Protein AF-A0A351DQ99-F1 (afdb_monomer)

Radius of gyration: 12.72 Å; Cα contacts (8 Å, |Δi|>4): 61; chains: 1; bounding box: 29×16×40 Å

Nearest PDB structures (foldseek):
  2pfs-assembly1_A-2  TM=7.373E-01  e=4.661E+00  Nitrosomonas europaea ATCC 19718

Secondary structure (DSSP, 8-state):
--STHHHH-HHHHHHHHHHHHHHHHTTT-S-EEES-HHHHHHHHTT-SS-EEEHHHHHHHHH-

Foldseek 3Di:
DLPPCCVPPVVVLVVVLQVVQVVVVVVVDQEAEDCDVSCQVSNVVPHPRHYDYVVVVVVVVPD

pLDDT: mean 93.79, std 6.23, range [70.06, 98.25]

Structure (mmCIF, N/CA/C/O backbone):
data_AF-A0A351DQ99-F1
#
_entry.id   AF-A0A351DQ99-F1
#
loop_
_atom_site.group_PDB
_atom_site.id
_atom_site.type_symbol
_atom_site.label_atom_id
_atom_site.label_alt_id
_atom_site.label_comp_id
_atom_site.label_asym_id
_atom_site.label_entity_id
_atom_site.label_seq_id
_atom_site.pdbx_PDB_ins_code
_atom_site.Cartn_x
_atom_site.Cartn_y
_atom_site.Cartn_z
_atom_site.occupancy
_atom_site.B_iso_or_equiv
_atom_site.auth_seq_id
_atom_site.auth_comp_id
_atom_site.auth_asym_id
_atom_site.auth_atom_id
_atom_site.pdbx_PDB_model_num
ATOM 1 N N . SER A 1 1 ? 6.537 -3.470 -8.419 1.00 70.06 1 SER A N 1
ATOM 2 C CA . SER A 1 1 ? 7.111 -4.273 -7.316 1.00 70.06 1 SER A CA 1
ATOM 3 C C . SER A 1 1 ? 8.455 -3.717 -6.899 1.00 70.06 1 SER A C 1
ATOM 5 O O . SER A 1 1 ? 9.256 -3.474 -7.785 1.00 70.06 1 SER A O 1
ATOM 7 N N . ALA A 1 2 ? 8.752 -3.580 -5.605 1.00 70.12 2 ALA A N 1
ATOM 8 C CA . ALA A 1 2 ? 9.992 -2.956 -5.109 1.00 70.12 2 ALA A CA 1
ATOM 9 C C . ALA A 1 2 ? 11.316 -3.665 -5.483 1.00 70.12 2 ALA A C 1
ATOM 11 O O . ALA A 1 2 ? 12.370 -3.053 -5.390 1.00 70.12 2 ALA A O 1
ATOM 12 N N . GLY A 1 3 ? 11.280 -4.944 -5.879 1.00 80.44 3 GLY A N 1
ATOM 13 C CA . GLY A 1 3 ? 12.481 -5.737 -6.187 1.00 80.44 3 GLY A CA 1
ATOM 14 C C . GLY A 1 3 ? 13.127 -5.429 -7.546 1.00 80.44 3 GLY A C 1
ATOM 15 O O . GLY A 1 3 ? 12.833 -4.413 -8.169 1.00 80.44 3 GLY A O 1
ATOM 16 N N . THR A 1 4 ? 13.957 -6.351 -8.045 1.00 84.50 4 THR A N 1
ATOM 17 C CA . THR A 1 4 ? 14.792 -6.221 -9.260 1.00 84.50 4 THR A CA 1
ATOM 18 C C . THR A 1 4 ? 14.054 -5.687 -10.494 1.00 84.50 4 THR A C 1
ATOM 20 O O . THR A 1 4 ? 14.624 -4.936 -11.281 1.00 84.50 4 THR A O 1
ATOM 23 N N . TYR A 1 5 ? 12.759 -5.985 -10.634 1.00 82.56 5 TYR A N 1
ATOM 24 C CA . TYR A 1 5 ? 11.905 -5.431 -11.688 1.00 82.56 5 TYR A CA 1
ATOM 25 C C . TYR A 1 5 ? 11.805 -3.900 -11.678 1.00 82.56 5 TYR A C 1
ATOM 27 O O . TYR A 1 5 ? 11.679 -3.308 -12.740 1.00 82.56 5 TYR A O 1
ATOM 35 N N . SER A 1 6 ? 11.887 -3.233 -10.524 1.00 83.25 6 SER A N 1
ATOM 36 C CA . SER A 1 6 ? 11.905 -1.762 -10.476 1.00 83.25 6 SER A CA 1
ATOM 37 C C . SER A 1 6 ? 13.160 -1.154 -11.098 1.00 83.25 6 SER A C 1
ATOM 39 O O . SER A 1 6 ? 13.104 -0.009 -11.532 1.00 83.25 6 SER A O 1
ATOM 41 N N . ILE A 1 7 ? 14.253 -1.918 -11.176 1.00 87.75 7 ILE A N 1
ATOM 42 C CA . ILE A 1 7 ? 15.521 -1.483 -11.767 1.00 87.75 7 ILE A CA 1
ATOM 43 C C . ILE A 1 7 ? 15.609 -1.948 -13.222 1.00 87.75 7 ILE A C 1
ATOM 45 O O . ILE A 1 7 ? 15.833 -1.143 -14.117 1.00 87.75 7 ILE A O 1
ATOM 49 N N . LEU A 1 8 ? 15.400 -3.245 -13.467 1.00 94.69 8 LEU A N 1
ATOM 50 C CA . LEU A 1 8 ? 15.586 -3.840 -14.793 1.00 94.69 8 LEU A CA 1
ATOM 51 C C . LEU A 1 8 ? 14.399 -3.604 -15.735 1.00 9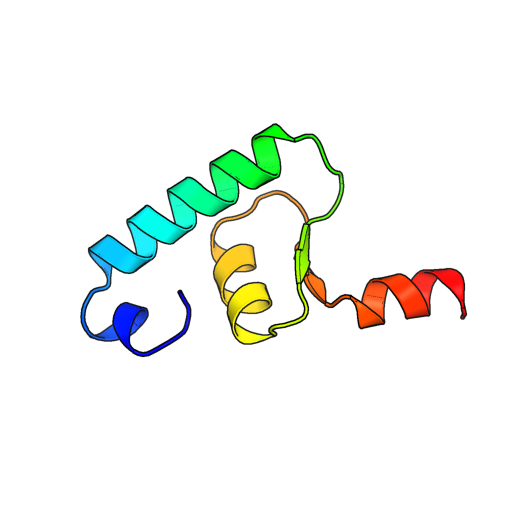4.69 8 LEU A C 1
ATOM 53 O O . LEU A 1 8 ? 14.557 -3.694 -16.948 1.00 94.69 8 LEU A O 1
ATOM 57 N N . GLN A 1 9 ? 13.201 -3.355 -15.198 1.00 94.75 9 GLN A N 1
ATOM 58 C CA . GLN A 1 9 ? 11.957 -3.223 -15.969 1.00 94.75 9 GLN A CA 1
ATOM 59 C C . GLN A 1 9 ? 11.043 -2.116 -15.395 1.00 94.75 9 GLN A C 1
ATOM 61 O O . GLN A 1 9 ? 9.900 -2.383 -14.994 1.00 94.75 9 GLN A O 1
ATOM 66 N N . PRO A 1 10 ? 11.520 -0.858 -15.339 1.00 91.50 10 PRO A N 1
ATOM 67 C CA . PRO A 1 10 ? 10.849 0.224 -14.620 1.00 91.50 10 PRO A CA 1
ATOM 68 C C . PRO A 1 10 ? 9.433 0.513 -15.139 1.00 91.50 10 PRO A C 1
ATOM 70 O O . PRO A 1 10 ? 8.521 0.716 -14.335 1.00 91.50 10 PRO A O 1
ATOM 73 N N . ASP A 1 11 ? 9.206 0.473 -16.453 1.00 94.50 11 ASP A N 1
ATOM 74 C CA . ASP A 1 11 ? 7.887 0.758 -17.039 1.00 94.50 11 ASP A CA 1
ATOM 75 C C . ASP A 1 11 ? 6.853 -0.317 -16.701 1.00 94.50 11 ASP A C 1
ATOM 77 O O . ASP A 1 11 ? 5.706 -0.007 -16.359 1.00 94.50 11 ASP A O 1
ATOM 81 N N . LEU A 1 12 ? 7.265 -1.590 -16.709 1.00 93.19 12 LEU A N 1
ATOM 82 C CA . LEU A 1 12 ? 6.410 -2.682 -16.255 1.00 93.19 12 LEU A CA 1
ATOM 83 C C . LEU A 1 12 ? 6.094 -2.527 -14.766 1.00 93.19 12 LEU A C 1
ATOM 85 O O . LEU A 1 12 ? 4.933 -2.649 -14.375 1.00 93.19 12 LEU A O 1
ATOM 89 N N . SER A 1 13 ? 7.102 -2.215 -13.943 1.00 92.56 13 SER A N 1
ATOM 90 C CA . SER A 1 13 ? 6.919 -2.020 -12.501 1.00 92.56 13 SER A CA 1
ATOM 91 C C . SER A 1 13 ? 5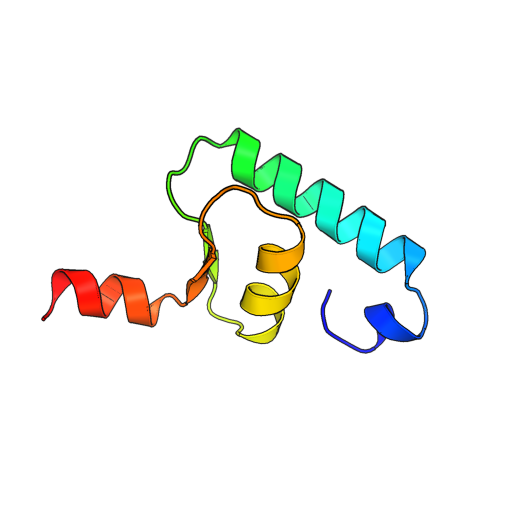.917 -0.897 -12.207 1.00 92.56 13 SER A C 1
ATOM 93 O O . SER A 1 13 ? 4.999 -1.100 -11.410 1.00 92.56 13 SER A O 1
ATOM 95 N N . LYS A 1 14 ? 6.015 0.240 -12.913 1.00 93.94 14 LYS A N 1
ATOM 96 C CA . LYS A 1 14 ? 5.071 1.368 -12.809 1.00 93.94 14 LYS A CA 1
ATOM 97 C C . LYS A 1 14 ? 3.657 0.985 -13.248 1.00 93.94 14 LYS A C 1
ATOM 99 O O . LYS A 1 14 ? 2.688 1.340 -12.578 1.00 93.94 14 LYS A O 1
ATOM 104 N N . ARG A 1 15 ? 3.515 0.232 -14.345 1.00 95.69 15 ARG A N 1
ATOM 105 C CA . ARG A 1 15 ? 2.201 -0.231 -14.823 1.00 95.69 15 ARG A CA 1
ATOM 106 C C . ARG A 1 15 ? 1.535 -1.174 -13.822 1.00 95.69 15 ARG A C 1
ATOM 108 O O . ARG A 1 15 ? 0.351 -1.021 -13.533 1.00 95.69 15 ARG A O 1
ATOM 115 N N . LEU A 1 16 ? 2.294 -2.118 -13.265 1.00 94.81 16 LEU A N 1
ATOM 116 C CA . LEU A 1 16 ? 1.801 -3.036 -12.235 1.00 94.81 16 LEU A CA 1
ATOM 117 C C . LEU A 1 16 ? 1.412 -2.296 -10.952 1.00 94.81 16 LEU A C 1
ATOM 119 O O . LEU A 1 16 ?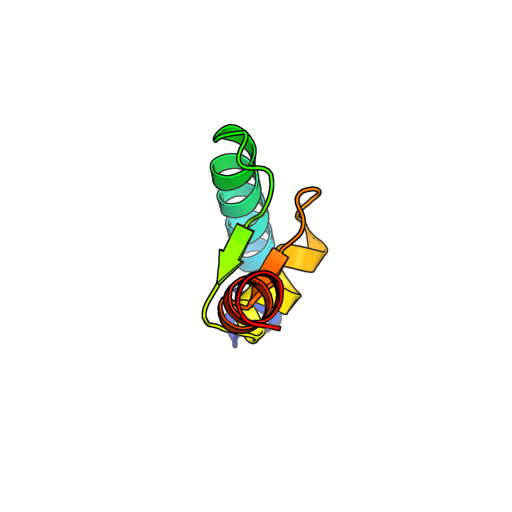 0.367 -2.602 -10.381 1.00 94.81 16 LEU A O 1
ATOM 123 N N . LEU A 1 17 ? 2.208 -1.306 -10.533 1.00 95.75 17 LEU A N 1
ATOM 124 C CA . LEU A 1 17 ? 1.8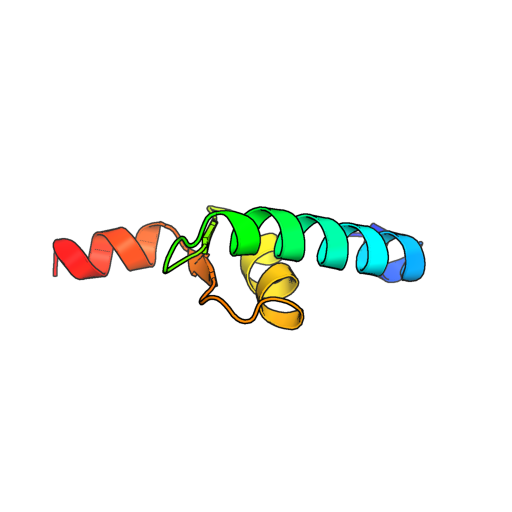78 -0.439 -9.402 1.00 95.75 17 LEU A CA 1
ATOM 125 C C . LEU A 1 17 ? 0.531 0.256 -9.621 1.00 95.75 17 LEU A C 1
ATOM 127 O O . LEU A 1 17 ? -0.378 0.080 -8.814 1.00 95.75 17 LEU A O 1
ATOM 131 N N . LYS A 1 18 ? 0.377 0.973 -10.744 1.00 97.00 18 LYS A N 1
ATOM 132 C CA . LYS A 1 18 ? -0.853 1.710 -11.071 1.00 97.00 18 LYS A CA 1
ATOM 133 C C . LYS A 1 18 ? -2.082 0.802 -11.084 1.00 97.00 18 LYS A C 1
ATOM 135 O O . LYS A 1 18 ? -3.114 1.158 -10.524 1.00 97.00 18 LYS A O 1
ATOM 140 N N . ASN A 1 19 ? -1.972 -0.376 -11.699 1.00 97.56 19 ASN A N 1
ATOM 141 C CA . ASN A 1 19 ? -3.078 -1.329 -11.764 1.00 97.56 19 ASN A CA 1
ATOM 142 C C . ASN A 1 19 ? -3.465 -1.846 -10.373 1.00 97.56 19 ASN A C 1
ATOM 144 O O . ASN A 1 19 ? -4.651 -1.916 -10.060 1.00 97.56 19 ASN A O 1
ATOM 148 N N . LYS A 1 20 ? -2.475 -2.183 -9.535 1.00 96.69 20 LYS A N 1
ATOM 149 C CA . LYS A 1 20 ? -2.715 -2.705 -8.186 1.00 96.69 20 LYS A CA 1
ATOM 150 C C . LYS A 1 20 ? -3.328 -1.646 -7.271 1.00 96.69 20 LYS A C 1
ATOM 152 O O . LYS A 1 20 ? -4.311 -1.945 -6.606 1.00 96.69 20 LYS A O 1
ATOM 157 N N . VAL A 1 21 ? -2.793 -0.425 -7.279 1.00 97.69 21 VAL A N 1
ATOM 158 C CA . VAL A 1 21 ? -3.344 0.700 -6.507 1.00 97.69 21 VAL A CA 1
ATOM 159 C C . VAL A 1 21 ? -4.784 0.975 -6.924 1.00 97.69 21 VAL A C 1
ATOM 161 O O . VAL A 1 21 ? -5.664 0.937 -6.076 1.00 97.69 21 VAL A O 1
AT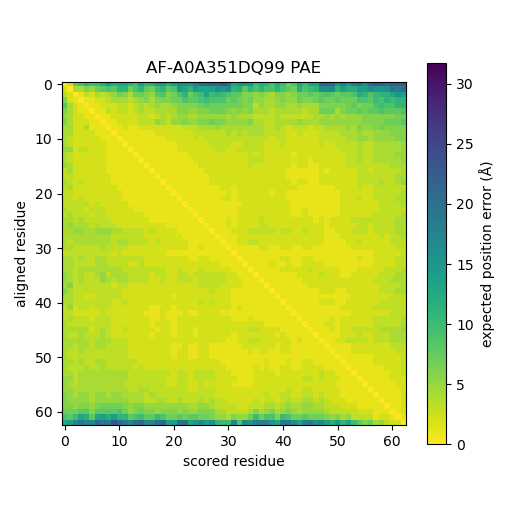OM 164 N N . ARG A 1 22 ? -5.053 1.119 -8.229 1.00 98.19 22 ARG A N 1
ATOM 165 C CA . ARG A 1 22 ? -6.414 1.357 -8.732 1.00 98.19 22 ARG A CA 1
ATOM 166 C C . ARG A 1 22 ? -7.402 0.286 -8.267 1.00 98.19 22 ARG A C 1
ATOM 168 O O . ARG A 1 22 ? -8.522 0.615 -7.895 1.00 98.19 22 ARG A O 1
ATOM 175 N N . ALA A 1 23 ? -7.009 -0.986 -8.321 1.00 98.25 23 ALA A N 1
ATOM 176 C CA . ALA A 1 23 ? -7.868 -2.087 -7.896 1.00 98.25 23 ALA A CA 1
ATOM 177 C C . ALA A 1 23 ? -8.140 -2.064 -6.384 1.00 98.25 23 ALA A C 1
ATOM 179 O O . ALA A 1 23 ? -9.266 -2.317 -5.969 1.00 98.25 23 ALA A O 1
ATOM 180 N N . LEU A 1 24 ? -7.129 -1.745 -5.571 1.00 97.81 24 LEU A N 1
ATOM 181 C CA . LEU A 1 24 ? -7.273 -1.639 -4.118 1.00 97.81 24 LEU A CA 1
ATOM 182 C C . LEU A 1 24 ? -8.137 -0.437 -3.724 1.00 97.81 24 LEU A C 1
ATOM 184 O O . LEU A 1 24 ? -9.056 -0.588 -2.928 1.00 97.81 24 LEU A O 1
ATOM 188 N N . GLU A 1 25 ? -7.906 0.732 -4.316 1.00 97.75 25 GLU A N 1
ATOM 189 C CA . GLU A 1 25 ? -8.675 1.951 -4.028 1.00 97.75 25 GLU A CA 1
ATOM 190 C C . GLU A 1 25 ? -10.142 1.827 -4.460 1.00 97.75 25 GLU A C 1
ATOM 192 O O . GLU A 1 25 ? -11.033 2.335 -3.784 1.00 97.75 25 GLU A O 1
ATOM 197 N N . ALA A 1 26 ? -10.422 1.075 -5.530 1.00 98.25 26 ALA A N 1
ATOM 198 C CA . ALA A 1 26 ? -11.789 0.795 -5.971 1.00 98.25 26 ALA A CA 1
ATOM 199 C C . ALA A 1 26 ? -12.622 0.007 -4.942 1.00 98.25 26 ALA A C 1
ATOM 201 O O . ALA A 1 26 ? -13.846 -0.011 -5.048 1.00 98.25 26 ALA A O 1
ATOM 202 N N . THR A 1 27 ? -11.991 -0.627 -3.946 1.00 98.00 27 THR A N 1
ATOM 203 C CA . THR A 1 27 ? -12.715 -1.295 -2.850 1.00 98.00 27 THR A CA 1
ATOM 204 C C . THR A 1 27 ? -13.370 -0.308 -1.881 1.00 98.00 27 THR A C 1
ATOM 206 O O . THR A 1 27 ? -14.243 -0.707 -1.116 1.00 98.00 27 THR A O 1
ATOM 209 N N . GLY A 1 28 ? -12.944 0.962 -1.879 1.00 97.38 28 GLY A N 1
ATOM 210 C CA . GLY A 1 28 ? -13.376 1.957 -0.897 1.00 97.38 28 GLY A CA 1
ATOM 211 C C . GLY A 1 28 ? -12.837 1.711 0.517 1.00 97.38 28 GLY A C 1
ATOM 212 O O . GLY A 1 28 ? -13.273 2.376 1.454 1.00 97.38 28 GLY A O 1
ATOM 213 N N . ALA A 1 29 ? -11.906 0.766 0.695 1.00 97.75 29 ALA A N 1
ATOM 214 C CA . ALA A 1 29 ? -11.292 0.514 1.990 1.00 97.75 29 ALA A CA 1
ATOM 215 C C . ALA A 1 29 ? -10.521 1.757 2.479 1.00 97.75 29 ALA A C 1
ATOM 217 O O . ALA A 1 29 ? -9.787 2.371 1.699 1.00 97.75 29 ALA A O 1
ATOM 218 N N . PRO A 1 30 ? -10.628 2.114 3.772 1.00 96.94 30 PRO A N 1
ATOM 219 C CA . PRO A 1 30 ? -9.969 3.304 4.308 1.00 96.94 30 PRO A CA 1
ATOM 220 C C . PRO A 1 30 ? -8.448 3.142 4.446 1.00 96.94 30 PRO A C 1
ATOM 222 O O . PRO A 1 30 ? -7.741 4.142 4.532 1.00 96.94 30 PRO A O 1
ATOM 225 N N . THR A 1 31 ? -7.943 1.903 4.449 1.00 97.38 31 THR A N 1
ATOM 226 C CA . THR A 1 31 ? -6.521 1.581 4.626 1.00 97.38 31 THR A CA 1
ATOM 227 C C . THR A 1 31 ? -6.153 0.340 3.814 1.00 97.38 31 THR A C 1
ATOM 229 O O . THR A 1 31 ? -6.915 -0.625 3.756 1.00 97.38 31 THR A O 1
ATOM 232 N N . ILE A 1 32 ? -4.953 0.332 3.232 1.00 98.06 32 ILE A N 1
ATOM 233 C CA . ILE A 1 32 ? -4.335 -0.838 2.601 1.00 98.06 32 ILE A CA 1
ATOM 234 C C . ILE A 1 32 ? -3.356 -1.467 3.599 1.00 98.06 32 ILE A C 1
ATOM 236 O O . ILE A 1 32 ? -2.388 -0.830 4.009 1.00 98.06 32 ILE A O 1
ATOM 240 N N . ALA A 1 33 ? -3.570 -2.732 3.957 1.00 97.31 33 ALA A N 1
ATOM 241 C CA . ALA A 1 33 ? -2.670 -3.483 4.832 1.00 97.31 33 ALA A CA 1
ATOM 242 C C . ALA A 1 33 ? -1.706 -4.372 4.029 1.00 97.31 33 ALA A C 1
ATOM 244 O O . ALA A 1 33 ? -2.084 -4.987 3.029 1.00 97.31 33 ALA A O 1
ATOM 245 N N . THR A 1 34 ? -0.455 -4.485 4.477 1.00 96.69 34 THR A N 1
ATOM 246 C CA . THR A 1 34 ? 0.547 -5.389 3.889 1.00 96.69 34 THR A CA 1
ATOM 247 C C . THR A 1 34 ? 1.473 -5.969 4.958 1.00 96.69 34 THR A C 1
ATOM 249 O O . THR A 1 34 ? 1.772 -5.323 5.953 1.00 96.69 34 THR A O 1
ATOM 252 N N . ALA A 1 35 ? 1.963 -7.191 4.744 1.00 96.50 35 ALA A N 1
ATOM 253 C CA . ALA A 1 35 ? 2.996 -7.825 5.577 1.00 96.50 35 ALA A CA 1
ATOM 254 C C . ALA A 1 35 ? 4.405 -7.742 4.967 1.00 96.50 35 ALA A C 1
ATOM 256 O O . ALA A 1 35 ? 5.345 -8.375 5.435 1.00 96.50 35 ALA A O 1
ATOM 257 N N . ASN A 1 36 ? 4.554 -6.991 3.875 1.00 94.69 36 ASN A N 1
ATOM 258 C CA . ASN A 1 36 ? 5.821 -6.806 3.187 1.00 94.69 36 ASN A CA 1
ATOM 259 C C . ASN A 1 36 ? 6.165 -5.313 3.147 1.00 94.69 36 ASN A C 1
ATOM 26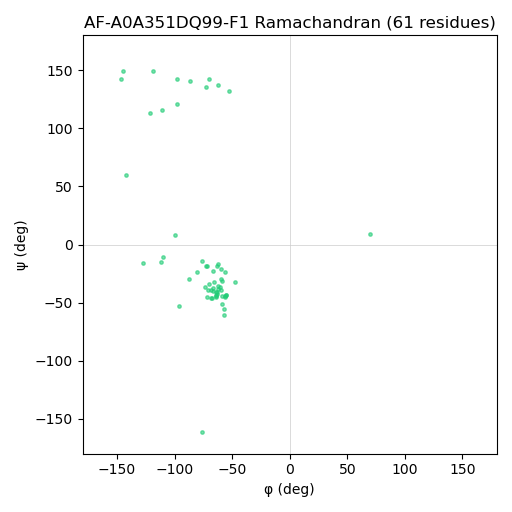1 O O . ASN A 1 36 ? 5.490 -4.548 2.455 1.00 94.69 36 ASN A O 1
ATOM 265 N N . VAL A 1 37 ? 7.228 -4.920 3.854 1.00 92.81 37 VAL A N 1
ATOM 266 C CA . VAL A 1 37 ? 7.708 -3.527 3.951 1.00 92.81 37 VAL A CA 1
ATOM 267 C C . VAL A 1 37 ? 8.093 -2.960 2.581 1.00 92.81 37 VAL A C 1
ATOM 269 O O . VAL A 1 37 ? 7.799 -1.809 2.272 1.00 92.81 37 VAL A O 1
ATOM 272 N N . GLY A 1 38 ? 8.676 -3.776 1.699 1.00 92.62 38 GLY A N 1
A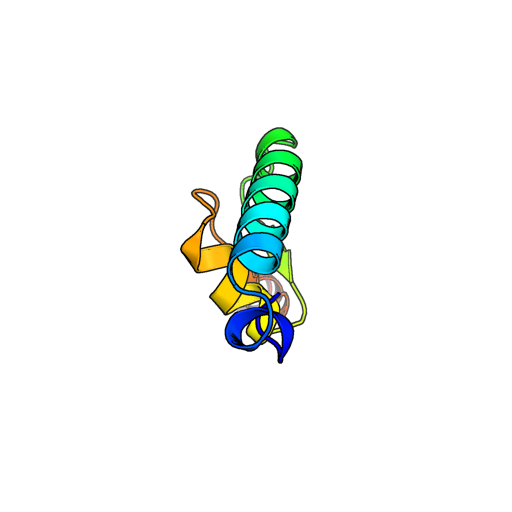TOM 273 C CA . GLY A 1 38 ? 8.965 -3.360 0.326 1.00 92.62 38 GLY A CA 1
ATOM 274 C C . GLY A 1 38 ? 7.690 -3.039 -0.458 1.00 92.62 38 GLY A C 1
ATOM 275 O O . GLY A 1 38 ? 7.635 -2.048 -1.183 1.00 92.62 38 GLY A O 1
ATOM 276 N N . CYS A 1 39 ? 6.632 -3.840 -0.295 1.00 93.88 39 CYS A N 1
ATOM 277 C CA . CYS A 1 39 ? 5.319 -3.524 -0.849 1.00 93.88 39 CYS A CA 1
ATOM 278 C C . CYS A 1 39 ? 4.699 -2.292 -0.195 1.00 93.88 39 CYS A C 1
ATOM 280 O O . CYS A 1 39 ? 4.085 -1.528 -0.926 1.00 93.88 39 CYS A O 1
ATOM 282 N N . GLN A 1 40 ? 4.866 -2.086 1.115 1.00 95.44 40 GLN A N 1
ATOM 283 C CA . GLN A 1 40 ? 4.392 -0.882 1.803 1.00 95.44 40 GLN A CA 1
ATOM 284 C C . GLN A 1 40 ? 5.003 0.355 1.154 1.00 95.44 40 GLN A C 1
ATOM 286 O O . GLN A 1 40 ? 4.282 1.130 0.540 1.00 95.44 40 GLN A O 1
ATOM 291 N N . LEU A 1 41 ? 6.335 0.460 1.155 1.00 93.56 41 LEU A N 1
ATOM 292 C CA . LEU A 1 41 ? 7.053 1.587 0.560 1.00 93.56 41 LEU A CA 1
ATOM 293 C C . LEU A 1 41 ? 6.681 1.794 -0.911 1.00 93.56 41 LEU A C 1
ATOM 295 O O . LEU A 1 41 ? 6.441 2.9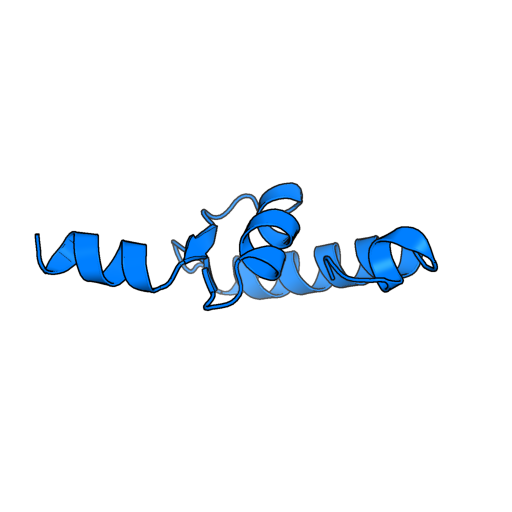17 -1.336 1.00 93.56 41 LEU A O 1
ATOM 299 N N . HIS A 1 42 ? 6.599 0.714 -1.691 1.00 94.12 42 HIS A N 1
ATOM 300 C CA . HIS A 1 42 ? 6.310 0.807 -3.119 1.00 94.12 42 HIS A CA 1
ATOM 301 C C . HIS A 1 42 ? 4.856 1.159 -3.440 1.00 94.12 42 HIS A C 1
ATOM 303 O O . HIS A 1 42 ? 4.617 1.859 -4.415 1.00 94.12 42 HIS A O 1
ATOM 309 N N . LEU A 1 43 ? 3.883 0.665 -2.673 1.00 95.81 43 LEU A N 1
ATOM 310 C CA . LEU A 1 43 ? 2.481 1.045 -2.852 1.00 95.81 43 LEU A CA 1
ATOM 311 C C . LEU A 1 43 ? 2.261 2.489 -2.399 1.00 95.81 43 LEU A 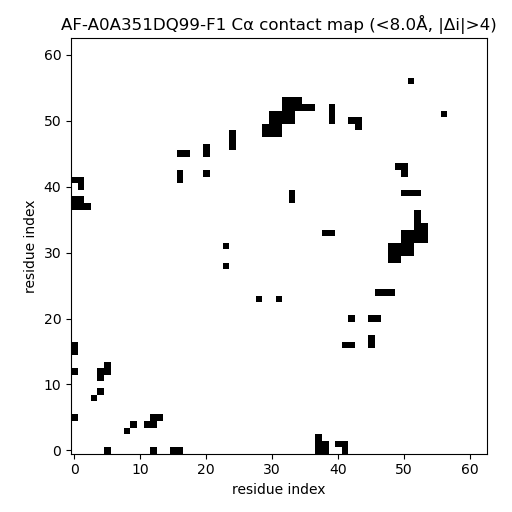C 1
ATOM 313 O O . LEU A 1 43 ? 1.578 3.230 -3.100 1.00 95.81 43 LEU A O 1
ATOM 317 N N . SER A 1 44 ? 2.909 2.912 -1.308 1.00 96.19 44 SER A N 1
ATOM 318 C CA . SER A 1 44 ? 2.839 4.286 -0.801 1.00 96.19 44 SER A CA 1
ATOM 319 C C . SER A 1 44 ? 3.328 5.341 -1.796 1.00 96.19 44 SER A C 1
ATOM 321 O O . SER A 1 44 ? 2.943 6.495 -1.672 1.00 96.19 44 SER A O 1
ATOM 323 N N . THR A 1 45 ? 4.144 4.991 -2.801 1.00 95.31 45 THR A N 1
ATOM 324 C CA . THR A 1 45 ? 4.550 5.968 -3.831 1.00 95.31 45 THR A CA 1
ATOM 325 C C . THR A 1 45 ? 3.465 6.261 -4.868 1.00 95.31 45 THR A C 1
ATOM 327 O O . THR A 1 45 ? 3.607 7.214 -5.632 1.00 95.31 45 THR A O 1
ATOM 330 N N . GLY A 1 46 ? 2.415 5.437 -4.943 1.00 95.25 46 GLY A N 1
ATOM 331 C CA . GLY A 1 46 ? 1.352 5.566 -5.941 1.00 95.25 46 GLY A CA 1
ATOM 332 C C . GLY A 1 46 ? -0.067 5.593 -5.380 1.00 95.25 46 GLY A C 1
ATOM 333 O O . GLY A 1 46 ? -0.970 5.968 -6.120 1.00 95.25 46 GLY A O 1
ATOM 334 N N . ALA A 1 47 ? -0.270 5.183 -4.126 1.00 97.50 47 ALA A N 1
ATOM 335 C CA . ALA A 1 47 ? -1.571 5.151 -3.467 1.00 97.50 47 ALA A CA 1
ATOM 336 C C . ALA A 1 47 ? -1.918 6.488 -2.805 1.00 97.50 47 ALA A C 1
ATOM 338 O O . ALA A 1 47 ? -1.071 7.127 -2.185 1.00 97.50 47 ALA A O 1
ATOM 339 N N . SER A 1 48 ? -3.189 6.869 -2.904 1.00 97.00 48 SER A N 1
ATOM 340 C CA . SER A 1 48 ? -3.795 7.940 -2.111 1.00 97.00 48 SER A CA 1
ATOM 341 C C . SER A 1 48 ? -4.340 7.423 -0.776 1.00 97.00 48 SER A C 1
ATOM 343 O O . SER A 1 48 ? -4.327 8.144 0.220 1.00 97.00 48 SER A O 1
ATOM 345 N N . THR A 1 49 ? -4.766 6.156 -0.731 1.00 98.00 49 THR A N 1
ATOM 346 C CA . THR A 1 49 ? -5.162 5.471 0.505 1.00 98.00 49 THR A CA 1
ATOM 347 C C . THR A 1 49 ? -3.931 5.145 1.366 1.00 98.00 49 THR A C 1
ATOM 349 O O . THR A 1 49 ? -2.947 4.623 0.832 1.00 98.00 49 THR A O 1
ATOM 352 N N . PRO A 1 50 ? -3.971 5.374 2.695 1.00 97.69 50 PRO A N 1
ATOM 353 C CA . PRO A 1 50 ? -2.888 5.005 3.604 1.00 97.69 50 PRO A CA 1
ATOM 354 C C . PRO A 1 50 ? -2.482 3.534 3.467 1.00 97.69 50 PRO A C 1
ATOM 356 O O . PRO A 1 50 ? -3.336 2.645 3.484 1.00 97.69 50 PRO A O 1
ATOM 359 N N . VAL A 1 51 ? -1.176 3.270 3.370 1.00 98.00 51 VAL A N 1
ATOM 360 C CA . VAL A 1 51 ? -0.622 1.910 3.321 1.00 98.00 51 VAL A CA 1
ATOM 361 C C . VAL A 1 51 ? 0.146 1.625 4.608 1.00 98.00 51 VAL A C 1
ATOM 363 O O . VAL A 1 51 ? 1.166 2.261 4.877 1.00 98.00 51 VAL A O 1
ATOM 366 N N . LYS A 1 52 ? -0.329 0.653 5.387 1.00 97.56 52 LYS A N 1
ATOM 367 C CA . LYS A 1 52 ? 0.232 0.290 6.695 1.00 97.56 52 LYS A CA 1
ATOM 368 C C . LYS A 1 52 ? 0.732 -1.149 6.721 1.00 97.56 52 LYS A C 1
ATOM 370 O O . LYS A 1 52 ? 0.194 -2.033 6.041 1.00 97.56 52 LYS A O 1
ATOM 375 N N . HIS A 1 53 ? 1.753 -1.395 7.529 1.00 97.19 53 HIS A N 1
ATOM 376 C CA . HIS A 1 53 ? 2.112 -2.733 7.947 1.00 97.19 53 HIS A CA 1
ATOM 377 C C . HIS A 1 53 ? 1.043 -3.267 8.904 1.00 97.19 53 HIS A C 1
ATOM 379 O O . HIS A 1 53 ? 0.517 -2.534 9.736 1.00 97.19 53 HIS A O 1
ATOM 385 N N . TRP A 1 54 ? 0.714 -4.555 8.815 1.00 95.75 54 TRP A N 1
ATOM 386 C CA . TRP A 1 54 ? -0.365 -5.123 9.635 1.00 95.75 54 TRP A CA 1
ATOM 387 C C . TRP A 1 54 ? -0.119 -4.997 11.149 1.00 95.75 54 TRP A C 1
ATOM 389 O O . TRP A 1 54 ? -1.077 -4.874 11.900 1.00 95.75 54 TRP A O 1
ATOM 399 N N . ILE A 1 55 ? 1.146 -4.986 11.589 1.00 96.00 55 ILE A N 1
ATOM 400 C CA . ILE A 1 55 ? 1.501 -4.797 13.007 1.00 96.00 55 ILE A CA 1
ATOM 401 C C . ILE A 1 55 ? 1.041 -3.424 13.511 1.00 96.00 55 ILE A C 1
ATOM 403 O O . ILE A 1 55 ? 0.538 -3.349 14.622 1.00 96.00 55 ILE A O 1
ATOM 407 N N . GLU A 1 56 ? 1.136 -2.369 12.693 1.00 95.81 56 GLU A N 1
ATOM 408 C CA . GLU A 1 56 ? 0.682 -1.019 13.069 1.00 95.81 56 GLU A CA 1
ATOM 409 C C . GLU A 1 56 ? -0.832 -1.004 13.341 1.00 95.81 56 GLU A C 1
ATOM 411 O O . GLU A 1 56 ? -1.296 -0.348 14.263 1.00 95.81 56 GLU A O 1
ATOM 416 N N . LEU A 1 57 ? -1.605 -1.790 12.582 1.00 95.06 57 LEU A N 1
ATOM 417 C CA . LEU A 1 57 ? -3.052 -1.917 12.786 1.00 95.06 57 LEU A CA 1
ATOM 418 C C . LEU A 1 57 ? -3.410 -2.678 14.065 1.00 95.06 57 LEU A C 1
ATOM 420 O O . LEU A 1 57 ? -4.442 -2.403 14.667 1.00 95.06 57 LEU A O 1
ATOM 424 N N . VAL A 1 58 ? -2.597 -3.668 14.444 1.00 96.38 58 VAL A N 1
ATOM 425 C CA . VAL A 1 58 ? -2.797 -4.409 15.695 1.00 96.38 58 VAL A CA 1
ATOM 426 C C . VAL A 1 58 ? -2.430 -3.527 16.883 1.00 96.38 58 VAL A C 1
ATOM 428 O O . VAL A 1 58 ? -3.207 -3.451 17.826 1.00 96.38 58 VAL A O 1
ATOM 431 N N . ASP A 1 59 ? -1.303 -2.820 16.805 1.00 96.25 59 ASP A N 1
ATOM 432 C CA . ASP A 1 59 ? -0.851 -1.896 17.848 1.00 96.25 59 ASP A CA 1
ATOM 433 C C . ASP A 1 59 ? -1.914 -0.828 18.156 1.00 96.25 59 ASP A C 1
ATOM 435 O O . ASP A 1 59 ? -2.275 -0.643 19.312 1.00 96.25 59 ASP A O 1
ATOM 439 N N . GLU A 1 60 ? -2.536 -0.246 17.122 1.00 94.81 60 GLU A N 1
ATOM 440 C CA . GLU A 1 60 ? -3.633 0.734 17.241 1.00 94.81 60 GLU A CA 1
ATOM 441 C C . GLU A 1 60 ? -4.855 0.256 18.044 1.00 94.81 60 GLU A C 1
ATOM 443 O O . GLU A 1 60 ? -5.611 1.090 18.541 1.00 94.81 60 GLU A O 1
ATOM 448 N N . VAL A 1 61 ? -5.084 -1.058 18.148 1.00 94.19 61 VAL A N 1
ATOM 449 C CA . VAL A 1 61 ? -6.229 -1.626 18.883 1.00 94.19 61 VAL A CA 1
ATOM 450 C C . VAL A 1 61 ? -5.834 -2.349 20.171 1.00 94.19 61 VAL A C 1
ATOM 452 O O . VAL A 1 61 ? -6.718 -2.722 20.943 1.00 94.19 61 VAL A O 1
ATOM 455 N N . THR A 1 62 ? -4.538 -2.584 20.397 1.00 91.50 62 THR A N 1
ATOM 456 C CA . THR A 1 62 ? -4.028 -3.275 21.594 1.00 91.50 62 THR A CA 1
ATOM 457 C C . THR A 1 62 ? -3.219 -2.391 22.541 1.00 91.50 62 THR A C 1
ATOM 459 O O . THR A 1 62 ? -2.985 -2.822 23.671 1.00 91.50 62 THR A O 1
ATOM 462 N N . GLY A 1 63 ? -2.777 -1.212 22.094 1.00 74.94 63 GLY A N 1
ATOM 463 C CA . GLY A 1 63 ? -2.140 -0.184 22.927 1.00 74.94 63 GLY A CA 1
ATOM 464 C C . GLY A 1 63 ? -3.153 0.678 23.666 1.00 74.94 63 GLY A C 1
ATOM 465 O O . GLY A 1 63 ? -2.861 1.024 24.832 1.00 74.94 63 GLY A O 1
#

Mean predicted aligned error: 3.12 Å

Sequence (63 aa):
SAGTYSILQPDLSKRLLKNKVRALEATGAPTIATANVGCQLHLSTGASTPVKHWIELVDEVTG

Solvent-accessible surface area (backbone atoms only — not comparable to full-atom values): 3688 Å² total; per-residue (Å²): 81,68,55,72,49,45,73,80,36,44,68,61,21,51,52,52,43,55,53,50,40,53,58,53,58,72,69,68,56,80,58,45,75,35,95,42,69,56,54,33,60,51,46,52,76,74,40,90,56,52,56,40,49,51,65,61,61,49,45,76,76,73,112